Protein AF-A6F4S9-F1 (afdb_monomer_lite)

Organism: NCBI:txid443152

Secondary structure (DSSP, 8-state):
--EEEPPPGGGTT---S-HHHHHHHHHHHHHH-S-EEEEEEEEEEEETTEEEEEEEEEEEEEE--SSS-EEE-TT--SHHHHHHHHHHHHHHHHHHHHH--

Radius of gyration: 15.73 Å; chains: 1; bounding box: 41×29×48 Å

pLDDT: mean 85.49, std 10.73, range [39.03, 95.56]

Foldseek 3Di:
DWDQDADDPVQAPDDQPDPLLNVLQVLLCVLVVWRKGKGKDWDWADDVPDDTDIDIWIWIWTACDDDSRITTDPQQTDPVSSSVVSVVSNVVSVVVVVVVD

Sequence (101 aa):
MVMTTGLSDFEKDLPTGDREVDEVLAEAREVTGKDWQVTVTRNSEARLFRSPKITERWQLYVYVGGFLPWQVLGCASCKRSVFAYLCGVVSGARIKTREAE

Structure (mmCIF, N/CA/C/O backbone):
data_AF-A6F4S9-F1
#
_entry.id   AF-A6F4S9-F1
#
loop_
_atom_site.group_PDB
_atom_site.id
_atom_site.type_symbol
_atom_site.label_atom_id
_atom_site.label_alt_id
_atom_site.label_comp_id
_atom_site.label_asym_id
_atom_site.label_entity_id
_atom_site.label_seq_id
_atom_site.pdbx_PDB_ins_code
_atom_site.Cartn_x
_atom_site.Cartn_y
_atom_site.Cartn_z
_atom_site.occupancy
_atom_site.B_iso_or_equiv
_atom_site.auth_seq_id
_atom_site.auth_comp_id
_atom_site.auth_asym_id
_atom_site.auth_atom_id
_atom_site.pdbx_PDB_model_num
ATOM 1 N N . MET A 1 1 ? -6.136 -16.129 0.982 1.00 39.03 1 MET A N 1
ATOM 2 C CA . MET A 1 1 ? -4.800 -16.465 1.518 1.00 39.03 1 MET A CA 1
ATOM 3 C C . MET A 1 1 ? -4.051 -15.159 1.687 1.00 39.03 1 MET A C 1
ATOM 5 O O . MET A 1 1 ? -3.960 -14.427 0.710 1.00 39.03 1 MET A O 1
ATOM 9 N N . VAL A 1 2 ? -3.621 -14.822 2.903 1.00 50.56 2 VAL A N 1
ATOM 10 C CA . VAL A 1 2 ? -2.868 -13.587 3.139 1.00 50.56 2 VAL A CA 1
ATOM 11 C C . VAL A 1 2 ? -1.383 -13.917 3.104 1.00 50.56 2 VAL A C 1
ATOM 13 O O . VAL A 1 2 ? -0.951 -14.831 3.800 1.00 50.56 2 VAL A O 1
ATOM 16 N N . MET A 1 3 ? -0.625 -13.240 2.243 1.00 53.50 3 MET A N 1
ATOM 17 C CA . MET A 1 3 ? 0.815 -13.459 2.137 1.00 53.50 3 MET A CA 1
ATOM 18 C C . MET A 1 3 ? 1.537 -12.505 3.081 1.00 53.50 3 MET A C 1
ATOM 20 O O . MET A 1 3 ? 1.504 -11.292 2.885 1.00 53.50 3 MET A O 1
ATOM 24 N N . THR A 1 4 ? 2.160 -13.069 4.114 1.00 56.16 4 THR A N 1
ATOM 25 C CA . THR A 1 4 ? 3.102 -12.370 4.990 1.00 56.16 4 THR A CA 1
ATOM 26 C C . THR A 1 4 ? 4.408 -12.189 4.235 1.00 56.16 4 THR A C 1
ATOM 28 O O . THR A 1 4 ? 5.059 -13.162 3.852 1.00 56.16 4 THR A O 1
ATOM 31 N N . THR A 1 5 ? 4.777 -10.946 3.986 1.00 65.69 5 THR A N 1
ATOM 32 C CA . THR A 1 5 ? 6.005 -10.567 3.288 1.00 65.69 5 THR A CA 1
ATOM 33 C C . THR A 1 5 ? 6.848 -9.707 4.216 1.00 65.69 5 THR A C 1
ATOM 35 O O . THR A 1 5 ? 6.309 -8.937 5.007 1.00 65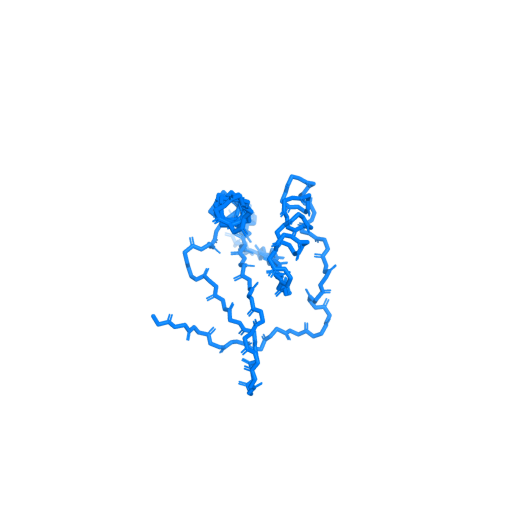.69 5 THR A O 1
ATOM 38 N N . GLY A 1 6 ? 8.172 -9.789 4.113 1.00 66.12 6 GLY A N 1
ATOM 39 C CA . GLY A 1 6 ? 9.021 -8.750 4.690 1.00 66.12 6 GLY A CA 1
ATOM 40 C C . GLY A 1 6 ? 8.844 -7.465 3.885 1.00 66.12 6 GLY A C 1
ATOM 41 O O . GLY A 1 6 ? 9.079 -7.484 2.681 1.00 66.12 6 GLY A O 1
ATOM 42 N N . LEU A 1 7 ? 8.398 -6.389 4.531 1.00 81.00 7 LEU A N 1
ATOM 43 C CA . LEU A 1 7 ? 8.574 -5.030 4.022 1.00 81.00 7 LEU A CA 1
ATOM 44 C C . LEU A 1 7 ? 9.871 -4.499 4.628 1.00 81.00 7 LEU A C 1
ATOM 46 O O . LEU A 1 7 ? 10.055 -4.595 5.846 1.00 81.00 7 LEU A O 1
ATOM 50 N N . SER A 1 8 ? 10.772 -3.991 3.796 1.00 76.56 8 SER A N 1
ATOM 51 C CA . SER A 1 8 ? 12.057 -3.485 4.268 1.00 76.56 8 SER A CA 1
ATOM 52 C C . SER A 1 8 ? 11.867 -2.142 4.968 1.00 76.56 8 SER A C 1
ATOM 54 O O . SER A 1 8 ? 10.998 -1.359 4.592 1.00 76.56 8 SER A O 1
ATOM 56 N N . ASP A 1 9 ? 12.700 -1.828 5.961 1.00 77.38 9 ASP A N 1
ATOM 57 C CA . ASP A 1 9 ? 12.556 -0.576 6.720 1.00 77.38 9 ASP A CA 1
ATOM 58 C C . ASP A 1 9 ? 12.693 0.678 5.851 1.00 77.38 9 ASP A C 1
ATOM 60 O O . ASP A 1 9 ? 12.032 1.675 6.117 1.00 77.38 9 ASP A O 1
ATOM 64 N N . PHE A 1 10 ? 13.489 0.618 4.781 1.00 79.69 10 PHE A N 1
ATOM 65 C CA . PHE A 1 10 ? 13.637 1.729 3.839 1.00 79.69 10 PHE A CA 1
ATOM 66 C C . PHE A 1 10 ? 12.404 1.946 2.949 1.00 79.69 10 PHE A C 1
ATOM 68 O O . PHE A 1 10 ? 12.296 2.999 2.335 1.00 79.69 10 PHE A O 1
ATOM 75 N N . GLU A 1 11 ? 11.505 0.961 2.842 1.00 81.62 11 GLU A N 1
ATOM 76 C CA . GLU A 1 11 ? 10.279 1.038 2.032 1.00 81.62 11 GLU A CA 1
ATOM 77 C C . GLU A 1 11 ? 9.102 1.623 2.821 1.00 81.62 11 GLU A C 1
ATOM 79 O O . GLU A 1 11 ? 8.053 1.915 2.247 1.00 81.62 11 GLU A O 1
ATOM 84 N N . LYS A 1 12 ? 9.260 1.777 4.140 1.00 83.12 12 LYS A N 1
ATOM 85 C CA . LYS A 1 12 ? 8.229 2.312 5.026 1.00 83.12 12 LYS A CA 1
ATOM 86 C C . LYS A 1 12 ? 8.071 3.809 4.819 1.00 83.12 12 LYS A C 1
ATOM 88 O O . LYS A 1 12 ? 9.053 4.540 4.738 1.00 83.12 12 LYS A O 1
ATOM 93 N N . ASP A 1 13 ? 6.816 4.240 4.768 1.00 86.00 13 ASP A N 1
ATOM 94 C CA . ASP A 1 13 ? 6.401 5.642 4.707 1.00 86.00 13 ASP A CA 1
ATOM 95 C C . ASP A 1 13 ? 7.000 6.432 3.540 1.00 86.00 13 ASP A C 1
ATOM 97 O O . ASP A 1 13 ? 6.976 7.664 3.534 1.00 86.00 13 ASP A O 1
ATOM 101 N N . LEU A 1 14 ? 7.499 5.727 2.522 1.00 87.44 14 LEU A N 1
ATOM 102 C CA . LEU A 1 14 ? 7.918 6.363 1.291 1.00 87.44 14 LEU A CA 1
ATOM 103 C C . LEU A 1 14 ? 6.689 6.895 0.547 1.00 87.44 14 LEU A C 1
ATOM 105 O O . LEU A 1 14 ? 5.692 6.179 0.412 1.00 87.44 14 LEU A O 1
ATOM 109 N N . PRO A 1 15 ? 6.765 8.125 0.012 1.00 88.25 15 PRO A N 1
ATOM 110 C CA . PRO A 1 15 ? 5.729 8.626 -0.872 1.00 88.25 15 PRO A CA 1
ATOM 111 C C . PRO A 1 15 ? 5.679 7.766 -2.135 1.00 88.25 15 PRO A C 1
ATOM 113 O O . PRO A 1 15 ? 6.712 7.376 -2.689 1.00 88.25 15 PRO A O 1
ATOM 116 N N . THR A 1 16 ? 4.473 7.507 -2.634 1.00 90.00 16 THR A N 1
ATOM 117 C CA . THR A 1 16 ? 4.282 6.725 -3.864 1.00 90.00 16 THR A CA 1
ATOM 118 C C . THR A 1 16 ? 4.683 7.507 -5.117 1.00 90.00 16 THR A C 1
ATOM 120 O O . THR A 1 16 ? 4.848 6.930 -6.195 1.00 90.00 16 THR A O 1
ATOM 123 N N . GLY A 1 17 ? 4.853 8.827 -4.978 1.00 89.88 17 GLY A N 1
ATOM 124 C CA . GLY A 1 17 ? 5.065 9.755 -6.086 1.00 89.88 17 GLY A CA 1
ATOM 125 C C . GLY A 1 17 ? 3.763 10.138 -6.791 1.00 89.88 17 GLY A C 1
ATOM 126 O O . GLY A 1 17 ? 3.808 10.824 -7.812 1.00 89.88 17 GLY A O 1
ATOM 127 N N . ASP A 1 18 ? 2.619 9.709 -6.254 1.00 92.81 18 ASP A N 1
ATOM 128 C CA . ASP A 1 18 ? 1.292 10.031 -6.750 1.00 92.81 18 ASP A CA 1
ATOM 129 C C . ASP A 1 18 ? 0.462 10.698 -5.656 1.00 92.81 18 ASP A C 1
ATOM 131 O O . ASP A 1 18 ? 0.036 10.060 -4.694 1.00 92.81 18 ASP A O 1
ATOM 135 N N . ARG A 1 19 ? 0.221 12.003 -5.826 1.00 94.12 19 ARG A N 1
ATOM 136 C CA . ARG A 1 19 ? -0.416 12.836 -4.801 1.00 94.12 19 ARG A CA 1
ATOM 137 C C . ARG A 1 19 ? -1.784 12.299 -4.374 1.00 94.12 19 ARG A C 1
ATOM 139 O O . ARG A 1 19 ? -2.084 12.299 -3.189 1.00 94.12 19 ARG A O 1
ATOM 146 N N . GLU A 1 20 ? -2.596 11.830 -5.320 1.00 93.44 20 GLU A N 1
ATOM 147 C CA . GLU A 1 20 ? -3.942 11.327 -5.019 1.00 93.44 20 GLU A CA 1
ATOM 148 C C . GLU A 1 20 ? -3.888 10.056 -4.164 1.00 93.44 20 GLU A C 1
ATOM 150 O O . GLU A 1 20 ? -4.686 9.889 -3.244 1.00 93.44 20 GLU A O 1
ATOM 155 N N . VAL A 1 21 ? -2.945 9.152 -4.444 1.00 93.81 21 VAL A N 1
ATOM 156 C CA . VAL A 1 21 ? -2.774 7.936 -3.639 1.00 93.81 21 VAL A CA 1
ATOM 157 C C . VAL A 1 21 ? -2.212 8.270 -2.262 1.00 93.81 21 VAL A C 1
ATOM 159 O O . VAL A 1 21 ? -2.692 7.713 -1.277 1.00 93.81 21 VAL A O 1
ATOM 162 N N . ASP A 1 22 ? -1.242 9.180 -2.182 1.00 94.88 22 ASP A N 1
ATOM 163 C CA . ASP A 1 22 ? -0.623 9.585 -0.917 1.00 94.88 22 ASP A CA 1
ATOM 164 C C . ASP A 1 22 ? -1.639 10.273 0.020 1.00 94.88 22 ASP A C 1
ATOM 166 O O . ASP A 1 22 ? -1.674 9.975 1.215 1.00 94.88 22 ASP A O 1
ATOM 170 N N . GLU A 1 23 ? -2.522 11.124 -0.519 1.00 95.50 23 GLU A N 1
ATOM 171 C CA . GLU A 1 23 ? -3.608 11.776 0.232 1.00 95.50 23 GLU A CA 1
ATOM 172 C C . GLU A 1 23 ? -4.586 10.750 0.827 1.00 95.50 23 GLU A C 1
ATOM 174 O O . GLU A 1 23 ? -4.845 10.756 2.033 1.00 95.50 23 GLU A O 1
ATOM 179 N N . VAL A 1 24 ? -5.092 9.819 0.010 1.00 95.56 24 VAL A N 1
ATOM 180 C CA . VAL A 1 24 ? -6.049 8.804 0.484 1.00 95.56 24 VAL A CA 1
ATOM 181 C C . VAL A 1 24 ? -5.370 7.786 1.410 1.00 95.56 24 VAL A C 1
ATOM 183 O O . VAL A 1 24 ? -6.003 7.259 2.324 1.00 95.56 24 VAL A O 1
ATOM 186 N N . LEU A 1 25 ? -4.078 7.505 1.222 1.00 95.06 25 LEU A N 1
ATOM 187 C CA . LEU A 1 25 ? -3.311 6.650 2.127 1.00 95.06 25 LEU A CA 1
ATOM 188 C C . LEU A 1 25 ? -3.187 7.277 3.521 1.00 95.06 25 LEU A C 1
ATOM 190 O O . LEU A 1 25 ? -3.381 6.578 4.518 1.00 95.06 25 LEU A O 1
ATOM 194 N N . ALA A 1 26 ? -2.891 8.577 3.595 1.00 94.62 26 ALA A N 1
ATOM 195 C CA . ALA A 1 26 ? -2.841 9.308 4.857 1.00 94.62 26 ALA A CA 1
ATOM 196 C C . ALA A 1 26 ? -4.205 9.289 5.564 1.00 94.62 26 ALA A C 1
ATOM 198 O O . ALA A 1 26 ? -4.286 8.935 6.741 1.00 94.62 26 ALA A O 1
ATOM 199 N N . GLU A 1 27 ? -5.282 9.554 4.822 1.00 94.69 27 GLU A N 1
ATOM 200 C CA . GLU A 1 27 ? -6.649 9.481 5.339 1.00 94.69 27 GLU A CA 1
ATOM 201 C C . GLU A 1 27 ? -6.995 8.068 5.839 1.00 94.69 27 GLU A C 1
ATOM 203 O O . GLU A 1 27 ? -7.555 7.905 6.921 1.00 94.69 27 GLU A O 1
ATOM 208 N N . ALA A 1 28 ? -6.618 7.020 5.097 1.00 94.12 28 ALA A N 1
ATOM 209 C CA . ALA A 1 28 ? -6.851 5.634 5.494 1.00 94.12 28 ALA A CA 1
ATOM 210 C C . ALA A 1 28 ? -6.148 5.281 6.814 1.00 94.12 28 ALA A C 1
ATOM 212 O O . ALA A 1 28 ? -6.735 4.586 7.650 1.00 94.12 28 ALA A O 1
ATOM 213 N N . ARG A 1 29 ? -4.915 5.759 7.023 1.00 94.62 29 ARG A N 1
ATOM 214 C CA . ARG A 1 29 ? -4.173 5.587 8.285 1.00 94.62 29 ARG A CA 1
ATOM 215 C C . ARG A 1 29 ? -4.896 6.262 9.443 1.00 94.62 29 ARG A C 1
ATOM 217 O O . ARG A 1 29 ? -5.100 5.626 10.473 1.00 94.62 29 ARG A O 1
ATOM 224 N N . GLU A 1 30 ? -5.343 7.497 9.241 1.00 94.06 30 GLU A N 1
ATOM 225 C CA . GLU A 1 30 ? -6.065 8.272 10.250 1.00 94.06 30 GLU A CA 1
ATOM 226 C C . GLU A 1 30 ? -7.374 7.587 10.666 1.00 94.06 30 GLU A C 1
ATOM 228 O O . GLU A 1 30 ? -7.574 7.291 11.842 1.00 94.06 30 GLU A O 1
ATOM 233 N N . VAL A 1 31 ? -8.247 7.260 9.708 1.00 93.62 31 VAL A N 1
ATOM 234 C CA . VAL A 1 31 ? -9.596 6.757 10.027 1.00 93.62 31 VAL A CA 1
ATOM 235 C C . VAL A 1 31 ? -9.614 5.314 10.525 1.00 93.62 31 VAL A C 1
ATOM 237 O O . VAL A 1 31 ? -10.559 4.907 11.197 1.00 93.62 31 VAL A O 1
ATOM 240 N N . THR A 1 32 ? -8.608 4.508 10.179 1.00 90.81 32 THR A N 1
ATOM 241 C CA . THR A 1 32 ? -8.550 3.103 10.618 1.00 90.81 32 THR A CA 1
ATOM 242 C C . THR A 1 32 ? -7.614 2.858 11.793 1.00 90.81 32 THR A C 1
ATOM 244 O O . THR A 1 32 ? -7.690 1.780 12.385 1.00 90.81 32 THR A O 1
ATOM 247 N N . GLY A 1 33 ? -6.714 3.797 12.101 1.00 90.62 33 GLY A N 1
ATOM 248 C CA . GLY A 1 33 ? -5.648 3.614 13.088 1.00 90.62 33 GLY A CA 1
ATOM 249 C C . GLY A 1 33 ? -4.657 2.500 12.730 1.00 90.62 33 GLY A C 1
ATOM 250 O O . GLY A 1 33 ? -3.979 1.978 13.612 1.00 90.62 33 GLY A O 1
ATOM 251 N N . LYS A 1 34 ? -4.608 2.074 11.460 1.00 89.44 34 LYS A N 1
ATOM 252 C CA . LYS A 1 34 ? -3.707 1.018 10.984 1.00 89.44 34 LYS A CA 1
ATOM 253 C C . LYS A 1 34 ? -2.571 1.600 10.162 1.00 89.44 34 LYS A C 1
ATOM 255 O O . LYS A 1 34 ? -2.784 2.492 9.341 1.00 89.44 34 LYS A O 1
ATOM 260 N N . ASP A 1 35 ? -1.401 0.985 10.289 1.00 90.56 35 ASP A N 1
ATOM 261 C CA . ASP A 1 35 ? -0.268 1.268 9.417 1.00 90.56 35 ASP A CA 1
ATOM 262 C C . ASP A 1 35 ? -0.476 0.627 8.043 1.00 90.56 35 ASP A C 1
ATOM 264 O O . ASP A 1 35 ? -0.161 -0.543 7.803 1.00 90.56 35 ASP A O 1
ATOM 268 N N . TRP A 1 36 ? -1.040 1.414 7.133 1.00 92.88 36 TRP A N 1
ATOM 269 C CA . TRP A 1 36 ? -1.116 1.106 5.710 1.00 92.88 36 TRP A CA 1
ATOM 270 C C . TRP A 1 36 ? 0.155 1.571 5.009 1.00 92.88 36 TRP A C 1
ATOM 272 O O . TRP A 1 36 ? 0.588 2.701 5.217 1.00 92.88 36 TRP A O 1
ATOM 282 N N . GLN A 1 37 ? 0.737 0.744 4.147 1.00 93.62 37 GLN A N 1
ATOM 283 C CA . GLN A 1 37 ? 1.936 1.090 3.375 1.00 93.62 37 GLN A CA 1
ATOM 284 C C . GLN A 1 37 ? 1.701 0.790 1.897 1.00 93.62 37 GLN A C 1
ATOM 286 O O . GLN A 1 37 ? 1.046 -0.196 1.568 1.00 93.62 37 GLN A O 1
ATOM 291 N N . VAL A 1 38 ? 2.233 1.615 0.998 1.00 93.50 38 VAL A N 1
ATOM 292 C CA . VAL A 1 38 ? 2.169 1.368 -0.448 1.00 93.50 38 VAL A CA 1
ATOM 293 C C . VAL A 1 38 ? 3.581 1.380 -1.000 1.00 93.50 38 VAL A C 1
ATOM 295 O O . VAL A 1 38 ? 4.313 2.338 -0.787 1.00 93.50 38 VAL A O 1
ATOM 298 N N . THR A 1 39 ? 3.955 0.336 -1.737 1.00 92.06 39 THR A N 1
ATOM 299 C CA . THR A 1 39 ? 5.222 0.317 -2.472 1.00 92.06 39 THR A CA 1
ATOM 300 C C . THR A 1 39 ? 4.978 0.392 -3.970 1.00 92.06 39 THR A C 1
ATOM 302 O O . THR A 1 39 ? 4.015 -0.175 -4.505 1.00 92.06 39 THR A O 1
ATOM 305 N N . VAL A 1 40 ? 5.873 1.109 -4.651 1.00 91.38 40 VAL A N 1
ATOM 306 C CA . VAL A 1 40 ? 5.885 1.245 -6.106 1.00 91.38 40 VAL A CA 1
ATOM 307 C C . VAL A 1 40 ? 7.247 0.799 -6.619 1.00 91.38 40 VAL A C 1
ATOM 309 O O . VAL A 1 40 ? 8.246 1.499 -6.473 1.00 91.38 40 VAL A O 1
ATOM 312 N N . THR A 1 41 ? 7.302 -0.377 -7.237 1.00 88.62 41 THR A N 1
ATOM 313 C CA . THR A 1 41 ? 8.528 -0.887 -7.857 1.00 88.62 41 THR A CA 1
ATOM 314 C C . THR A 1 41 ? 8.504 -0.585 -9.349 1.00 88.62 41 THR A C 1
ATOM 316 O O . THR A 1 41 ? 7.612 -1.041 -10.069 1.00 88.62 41 THR A O 1
ATOM 319 N N . ARG A 1 42 ? 9.497 0.164 -9.833 1.00 87.38 42 ARG A N 1
ATOM 320 C CA . ARG A 1 42 ? 9.689 0.442 -11.261 1.00 87.38 42 ARG A CA 1
ATOM 321 C C . ARG A 1 42 ? 10.798 -0.443 -11.808 1.00 87.38 42 ARG A C 1
ATOM 323 O O . ARG A 1 42 ? 11.962 -0.244 -11.482 1.00 87.38 42 ARG A O 1
ATOM 330 N N . ASN A 1 43 ? 10.436 -1.382 -12.673 1.00 85.69 43 ASN A N 1
ATOM 331 C CA . ASN A 1 43 ? 11.396 -2.226 -13.374 1.00 85.69 43 ASN A CA 1
ATOM 332 C C . ASN A 1 43 ? 11.510 -1.765 -14.825 1.00 85.69 43 ASN A C 1
ATOM 334 O O . ASN A 1 43 ? 10.498 -1.630 -15.517 1.00 85.69 43 ASN A O 1
ATOM 338 N N . SER A 1 44 ? 12.735 -1.533 -15.290 1.00 84.31 44 SER A N 1
ATOM 339 C CA . SER A 1 44 ? 13.030 -1.331 -16.705 1.00 84.31 44 SER A CA 1
ATOM 340 C C . SER A 1 44 ? 13.591 -2.626 -17.288 1.00 84.31 44 SER A C 1
ATOM 342 O O . SER A 1 44 ? 14.680 -3.080 -16.948 1.00 84.31 44 SER A O 1
ATOM 344 N N . GLU A 1 45 ? 12.835 -3.249 -18.186 1.00 82.94 45 GLU A N 1
ATOM 345 C CA . GLU A 1 45 ? 13.341 -4.369 -18.970 1.00 82.94 45 GLU A CA 1
ATOM 346 C C . GLU A 1 45 ? 14.080 -3.815 -20.187 1.00 82.94 45 GLU A C 1
ATOM 348 O O . GLU A 1 45 ? 13.461 -3.332 -21.146 1.00 82.94 45 GLU A O 1
ATOM 353 N N . ALA A 1 46 ? 15.411 -3.891 -20.156 1.00 79.00 46 ALA A N 1
ATOM 354 C CA . ALA A 1 46 ? 16.230 -3.647 -21.334 1.00 79.00 46 ALA A CA 1
ATOM 355 C C . ALA A 1 46 ? 15.952 -4.742 -22.373 1.00 79.00 46 ALA A C 1
ATOM 357 O O . ALA A 1 46 ? 16.036 -5.935 -22.081 1.00 79.00 46 ALA A O 1
ATOM 358 N N . ARG A 1 47 ? 15.599 -4.343 -23.597 1.00 78.50 47 ARG A N 1
ATOM 359 C CA . ARG A 1 47 ? 15.317 -5.268 -24.699 1.00 78.50 47 ARG A CA 1
ATOM 360 C C . ARG A 1 47 ? 16.276 -4.990 -25.845 1.00 78.50 47 ARG A C 1
ATOM 362 O O . ARG A 1 47 ? 16.402 -3.853 -26.287 1.00 78.50 47 ARG A O 1
ATOM 369 N N . LEU A 1 48 ? 16.936 -6.033 -26.345 1.00 74.38 48 LEU A N 1
ATOM 370 C CA . LEU A 1 48 ? 17.768 -5.926 -27.543 1.00 74.38 48 LEU A CA 1
ATOM 371 C C . LEU A 1 48 ? 16.887 -5.514 -28.734 1.00 74.38 48 LEU A C 1
ATOM 373 O O . LEU A 1 48 ? 15.846 -6.124 -28.981 1.00 74.38 48 LEU A O 1
ATOM 377 N N . PHE A 1 49 ? 17.301 -4.463 -29.447 1.00 75.19 49 PHE A N 1
ATOM 378 C CA . PHE A 1 49 ? 16.623 -3.906 -30.628 1.00 75.19 49 PHE A CA 1
ATOM 379 C C . PHE A 1 49 ? 15.204 -3.348 -30.399 1.00 75.19 49 PHE A C 1
ATOM 381 O O . PHE A 1 49 ? 14.451 -3.175 -31.358 1.00 75.19 49 PHE A O 1
ATOM 388 N N . ARG A 1 50 ? 14.808 -3.054 -29.152 1.00 78.12 50 ARG A N 1
ATOM 389 C CA . ARG A 1 50 ? 13.522 -2.406 -28.837 1.00 78.12 50 ARG A CA 1
ATOM 390 C C . ARG A 1 50 ? 13.691 -1.357 -27.748 1.00 78.12 50 ARG A C 1
ATOM 392 O O . ARG A 1 50 ? 14.596 -1.451 -26.925 1.00 78.12 50 ARG A O 1
ATOM 399 N N . SER A 1 51 ? 12.780 -0.388 -27.713 1.00 80.00 51 SER A N 1
ATOM 400 C CA . SER A 1 51 ? 12.712 0.561 -26.605 1.00 80.00 51 SER A CA 1
ATOM 401 C C . SER A 1 51 ? 12.515 -0.189 -25.279 1.00 80.00 51 SER A C 1
ATOM 403 O O . SER A 1 51 ? 11.730 -1.147 -25.236 1.00 80.00 51 SER A O 1
ATOM 405 N N . PRO A 1 52 ? 13.222 0.215 -24.208 1.00 81.44 52 PRO A N 1
ATOM 406 C CA . PRO A 1 52 ? 13.084 -0.409 -22.902 1.00 81.44 52 PRO A CA 1
ATOM 407 C C . PRO A 1 52 ? 11.635 -0.313 -22.431 1.00 81.44 52 PRO A C 1
ATOM 409 O O . PRO A 1 52 ? 10.990 0.732 -22.545 1.00 81.44 52 PRO A O 1
ATOM 412 N N . LYS A 1 53 ? 11.113 -1.427 -21.917 1.00 83.50 53 LYS A N 1
ATOM 413 C CA . LYS A 1 53 ? 9.760 -1.469 -21.367 1.00 83.50 53 LYS A CA 1
ATOM 414 C C . LYS A 1 53 ? 9.84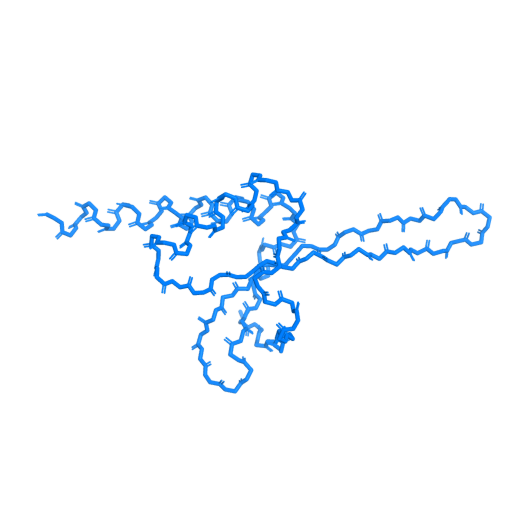7 -1.136 -19.885 1.00 83.50 53 LYS A C 1
ATOM 416 O O . LYS A 1 53 ? 10.481 -1.868 -19.132 1.00 83.50 53 LYS A O 1
ATOM 421 N N . ILE A 1 54 ? 9.204 -0.048 -19.478 1.00 85.62 54 ILE A N 1
ATOM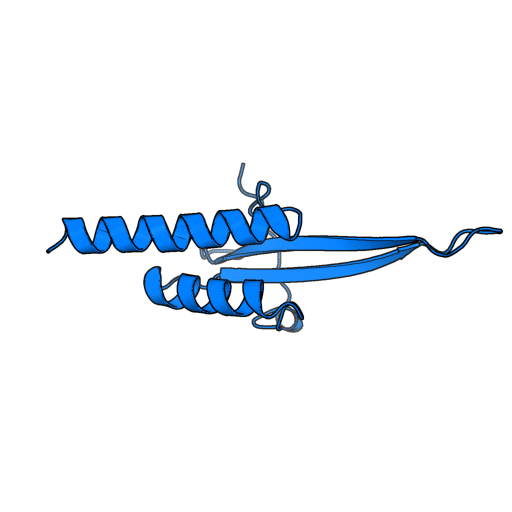 422 C CA . ILE A 1 54 ? 9.050 0.298 -18.065 1.00 85.62 54 ILE A CA 1
ATOM 423 C C . ILE A 1 54 ? 7.762 -0.355 -17.570 1.00 85.62 54 ILE A C 1
ATOM 425 O O . ILE A 1 54 ? 6.693 -0.162 -18.150 1.00 85.62 54 ILE A O 1
ATOM 429 N N . THR A 1 55 ? 7.870 -1.156 -16.518 1.00 85.94 55 THR A N 1
ATOM 430 C CA . THR A 1 55 ? 6.733 -1.749 -15.814 1.00 85.94 55 THR A CA 1
ATOM 431 C C . THR A 1 55 ? 6.724 -1.261 -14.380 1.00 85.94 55 THR A C 1
ATOM 433 O O . THR A 1 55 ? 7.722 -1.396 -13.673 1.00 85.94 55 THR A O 1
ATOM 436 N N . GLU A 1 56 ? 5.589 -0.718 -13.954 1.00 89.94 56 GLU A N 1
ATOM 437 C CA . GLU A 1 56 ? 5.358 -0.335 -12.568 1.00 89.94 56 GLU A CA 1
ATOM 438 C C . GLU A 1 56 ? 4.523 -1.403 -11.871 1.00 89.94 56 GLU A C 1
ATOM 440 O O . GLU A 1 56 ? 3.495 -1.845 -12.391 1.00 89.94 56 GLU A O 1
ATOM 445 N N . ARG A 1 57 ? 4.950 -1.795 -10.676 1.00 88.94 57 ARG A N 1
ATOM 446 C CA . ARG A 1 57 ? 4.204 -2.681 -9.793 1.00 88.94 57 ARG A CA 1
ATOM 447 C C . ARG A 1 57 ? 3.811 -1.905 -8.549 1.00 88.94 57 ARG A C 1
ATOM 449 O O . ARG A 1 57 ? 4.674 -1.352 -7.880 1.00 88.94 57 ARG A O 1
ATOM 456 N N . TRP A 1 58 ? 2.519 -1.902 -8.254 1.00 92.19 58 TRP A N 1
ATOM 457 C CA . TRP A 1 58 ? 1.953 -1.257 -7.076 1.00 92.19 58 TRP A CA 1
ATOM 458 C C . TRP A 1 58 ? 1.507 -2.334 -6.096 1.00 92.19 58 TRP A C 1
ATOM 460 O O . TRP A 1 58 ? 0.865 -3.302 -6.508 1.00 92.19 58 TRP A O 1
ATOM 470 N N . GLN A 1 59 ? 1.846 -2.187 -4.821 1.00 91.69 59 GLN A N 1
ATOM 471 C CA . GLN A 1 59 ? 1.459 -3.142 -3.787 1.00 91.69 59 GLN A CA 1
ATOM 472 C C . GLN A 1 59 ? 1.007 -2.400 -2.534 1.00 91.69 59 GLN A C 1
ATOM 474 O O . GLN A 1 59 ? 1.718 -1.537 -2.029 1.00 91.69 59 GLN A O 1
ATOM 479 N N . LEU A 1 60 ? -0.177 -2.754 -2.037 1.00 92.56 60 LEU A N 1
ATOM 480 C CA . LEU A 1 60 ? -0.705 -2.258 -0.770 1.00 92.56 60 LEU A CA 1
ATOM 481 C C . LEU A 1 60 ? -0.421 -3.271 0.341 1.00 92.56 60 LEU A C 1
ATOM 483 O O . LEU A 1 60 ? -0.714 -4.461 0.194 1.00 92.56 60 LEU A O 1
ATOM 487 N N . TYR A 1 61 ? 0.103 -2.778 1.454 1.00 92.38 61 TYR A N 1
ATOM 488 C CA . TYR A 1 61 ? 0.440 -3.545 2.640 1.00 92.38 61 TYR A CA 1
ATOM 489 C C . TYR A 1 61 ? -0.334 -3.033 3.847 1.00 92.38 61 TYR A C 1
ATOM 491 O O . TYR A 1 61 ? -0.651 -1.847 3.954 1.00 92.38 61 TYR A O 1
ATOM 499 N N . VAL A 1 62 ? -0.582 -3.939 4.786 1.00 91.38 62 VAL A N 1
ATOM 500 C CA . VAL A 1 62 ? -1.130 -3.622 6.104 1.00 91.38 62 VAL A CA 1
ATOM 501 C C . VAL A 1 62 ? -0.326 -4.335 7.182 1.00 91.38 62 VAL A C 1
ATOM 503 O O . VAL A 1 62 ? 0.084 -5.486 7.000 1.00 91.38 62 VAL A O 1
ATOM 506 N N . TYR A 1 63 ? -0.093 -3.650 8.298 1.00 90.50 63 TYR A N 1
ATOM 507 C CA . TYR A 1 63 ? 0.507 -4.258 9.478 1.00 90.50 63 TYR A CA 1
ATOM 508 C C . TYR A 1 63 ? -0.505 -5.147 10.214 1.00 90.50 63 TYR A C 1
ATOM 510 O O . TYR A 1 63 ? -1.612 -4.708 10.536 1.00 90.50 63 TYR A O 1
ATOM 518 N N . VAL A 1 64 ? -0.121 -6.391 10.511 1.00 87.31 64 VAL A N 1
ATOM 519 C CA . VAL A 1 64 ? -0.955 -7.353 11.262 1.00 87.31 64 VAL A CA 1
ATOM 520 C C . VAL A 1 64 ? -0.281 -7.952 12.499 1.00 87.31 64 VAL A C 1
ATOM 522 O O . VAL A 1 64 ? -0.924 -8.697 13.236 1.00 87.31 64 VAL A O 1
ATOM 525 N N . GLY A 1 65 ? 0.988 -7.622 12.751 1.00 82.94 65 GLY A N 1
ATOM 526 C CA . GLY A 1 65 ? 1.774 -8.171 13.862 1.00 82.94 65 GLY A CA 1
ATOM 527 C C . GLY A 1 65 ? 2.342 -9.577 13.607 1.00 82.94 65 GLY A C 1
ATOM 528 O O . GLY A 1 65 ? 2.045 -10.221 12.603 1.00 82.94 65 GLY A O 1
ATOM 529 N N . GLY A 1 66 ? 3.201 -10.051 14.517 1.00 80.94 66 GLY A N 1
ATOM 530 C CA . GLY A 1 66 ? 3.874 -11.355 14.418 1.00 80.94 66 GLY A CA 1
ATOM 53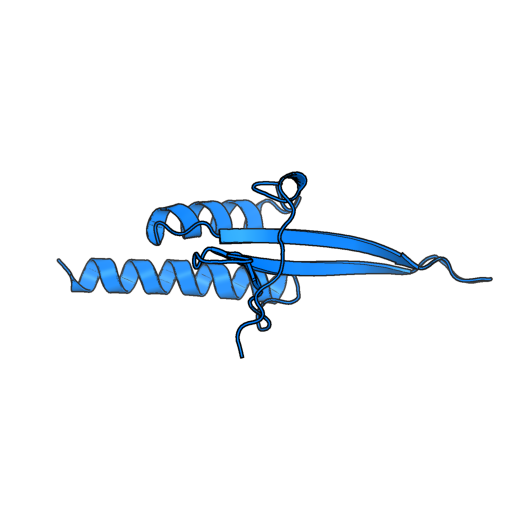1 C C . GLY A 1 66 ? 5.203 -11.338 13.645 1.00 80.94 66 GLY A C 1
ATOM 532 O O . GLY A 1 66 ? 5.782 -10.284 13.384 1.00 80.94 66 GLY A O 1
ATOM 533 N N . PHE A 1 67 ? 5.721 -12.524 13.308 1.00 75.38 67 PHE A N 1
ATOM 534 C CA . PHE A 1 67 ? 6.931 -12.678 12.491 1.00 75.38 67 PHE A CA 1
ATOM 535 C C . PHE A 1 67 ? 6.595 -12.431 11.011 1.00 75.38 67 PHE A C 1
ATOM 537 O O . PHE A 1 67 ? 5.696 -13.079 10.482 1.00 75.38 67 PHE A O 1
ATOM 544 N N . LEU A 1 68 ? 7.310 -11.502 10.358 1.00 79.25 68 LEU A N 1
ATOM 545 C CA . LEU A 1 68 ? 6.958 -10.921 9.046 1.00 79.25 68 LEU A CA 1
ATOM 546 C C . LEU A 1 68 ? 5.578 -10.229 9.067 1.00 79.25 68 LEU A C 1
ATOM 548 O O . LEU A 1 68 ? 4.634 -10.682 8.418 1.00 79.25 68 LEU A O 1
ATOM 552 N N . PRO A 1 69 ? 5.453 -9.114 9.812 1.00 84.81 69 PRO A N 1
ATOM 553 C CA . PRO A 1 69 ? 4.160 -8.552 10.203 1.00 84.81 69 PRO A CA 1
ATOM 554 C C . PRO A 1 69 ? 3.432 -7.791 9.088 1.00 84.81 69 PRO A C 1
ATOM 556 O O . PRO A 1 69 ? 2.325 -7.302 9.308 1.00 84.81 69 PRO A O 1
ATOM 559 N N . TRP A 1 70 ? 4.042 -7.652 7.911 1.00 88.56 70 TRP A N 1
ATOM 560 C CA . TRP A 1 70 ? 3.482 -6.911 6.787 1.00 88.56 70 TRP A CA 1
ATOM 561 C C . TRP A 1 70 ? 2.805 -7.858 5.807 1.00 88.56 70 TRP A C 1
ATOM 563 O O . TRP A 1 70 ? 3.403 -8.819 5.323 1.00 88.56 70 TRP A O 1
ATOM 573 N N . GLN A 1 71 ? 1.546 -7.577 5.490 1.00 87.75 71 GLN A N 1
ATOM 574 C CA . GLN A 1 71 ? 0.750 -8.411 4.601 1.00 87.75 71 GLN A CA 1
ATOM 575 C C . GLN A 1 71 ? 0.379 -7.675 3.326 1.00 87.75 71 GLN A C 1
ATOM 577 O O . GLN A 1 71 ? -0.205 -6.597 3.389 1.00 87.75 71 GLN A O 1
ATOM 582 N N . VAL A 1 72 ? 0.664 -8.293 2.177 1.00 89.00 72 VAL A N 1
ATOM 583 C CA . VAL A 1 72 ? 0.261 -7.765 0.868 1.00 89.00 72 VAL A CA 1
ATOM 584 C C . VAL A 1 72 ? -1.211 -8.059 0.616 1.00 89.00 72 VAL A C 1
ATOM 586 O O . VAL A 1 72 ? -1.663 -9.206 0.701 1.00 89.00 72 VAL A O 1
ATOM 589 N N . LEU A 1 73 ? -1.942 -7.038 0.186 1.00 88.44 73 LEU A N 1
ATOM 590 C CA . LEU A 1 73 ? -3.289 -7.178 -0.341 1.00 88.44 73 LEU A CA 1
ATOM 591 C C . LEU A 1 73 ? -3.251 -7.465 -1.840 1.00 88.44 73 LEU A C 1
ATOM 593 O O . LEU A 1 73 ? -3.148 -6.567 -2.670 1.00 88.44 73 LEU A O 1
ATOM 597 N N . GLY A 1 74 ? -3.373 -8.745 -2.197 1.00 83.12 74 GLY A N 1
ATOM 598 C CA . GLY A 1 74 ? -3.279 -9.200 -3.590 1.00 83.12 74 GLY A CA 1
ATOM 599 C C . GLY A 1 74 ? -4.330 -8.611 -4.544 1.00 83.12 74 GLY A C 1
ATOM 600 O O . GLY A 1 74 ? -4.097 -8.568 -5.749 1.00 83.12 74 GLY A O 1
ATOM 601 N N . CYS A 1 75 ? -5.464 -8.123 -4.031 1.00 81.94 75 CYS A N 1
ATOM 602 C CA . CYS A 1 75 ? -6.478 -7.433 -4.834 1.00 81.94 75 CYS A CA 1
ATOM 603 C C . CYS A 1 75 ? -6.064 -6.011 -5.260 1.00 81.94 75 CYS A C 1
ATOM 605 O O . CYS A 1 75 ? -6.648 -5.468 -6.195 1.00 81.94 75 CYS A O 1
ATOM 607 N N . ALA A 1 76 ? -5.049 -5.433 -4.616 1.00 86.12 76 ALA A N 1
ATOM 608 C CA . ALA A 1 76 ? -4.521 -4.101 -4.873 1.00 86.12 76 ALA A CA 1
ATOM 609 C C . ALA A 1 76 ? -3.122 -4.209 -5.513 1.00 86.12 76 ALA A C 1
ATOM 611 O O . ALA A 1 76 ? -2.098 -4.058 -4.848 1.00 86.12 76 ALA A O 1
ATOM 612 N N . SER A 1 77 ? -3.089 -4.534 -6.811 1.00 84.69 77 SER A N 1
ATOM 613 C CA . SER A 1 77 ? -1.870 -4.874 -7.576 1.00 84.69 77 SER A CA 1
ATOM 614 C C . SER A 1 77 ? -1.471 -3.854 -8.657 1.00 84.69 77 SER A C 1
ATOM 616 O O . SER A 1 77 ? -0.434 -3.984 -9.309 1.00 84.69 77 SER A O 1
ATOM 618 N N . CYS A 1 78 ? -2.289 -2.825 -8.862 1.00 90.81 78 CYS A N 1
ATOM 619 C CA . CYS A 1 78 ? -2.032 -1.695 -9.757 1.00 90.81 78 CYS A CA 1
ATOM 620 C C . CYS A 1 78 ? -2.545 -0.392 -9.128 1.00 90.81 78 CYS A C 1
ATOM 622 O O . CYS A 1 78 ? -3.449 -0.446 -8.288 1.00 90.81 78 CYS A O 1
ATOM 624 N N . LYS A 1 79 ? -2.042 0.774 -9.570 1.00 93.25 79 LYS A N 1
ATOM 625 C CA . LYS A 1 79 ? -2.432 2.099 -9.042 1.00 93.25 79 LYS A CA 1
ATOM 626 C C . LYS A 1 79 ? -3.943 2.229 -8.824 1.00 93.25 79 LYS A C 1
ATOM 628 O O . LYS A 1 79 ? -4.395 2.535 -7.727 1.00 93.25 79 LYS A O 1
ATOM 633 N N . ARG A 1 80 ? -4.738 1.926 -9.858 1.00 93.50 80 ARG A N 1
ATOM 634 C CA . ARG A 1 80 ? -6.203 2.058 -9.816 1.00 93.50 80 ARG A CA 1
ATOM 635 C C . ARG A 1 80 ? -6.846 1.172 -8.747 1.00 93.50 80 ARG A C 1
ATOM 637 O O . ARG A 1 80 ? -7.768 1.610 -8.071 1.00 93.50 80 ARG A O 1
ATOM 644 N N . SER A 1 81 ? -6.369 -0.064 -8.603 1.00 94.06 81 SER A N 1
ATOM 645 C CA . SER A 1 81 ? -6.882 -0.997 -7.591 1.00 94.06 81 SER A CA 1
ATOM 646 C C . SER A 1 81 ? -6.461 -0.615 -6.171 1.00 94.06 81 SER A C 1
ATOM 648 O O . SER A 1 81 ? -7.278 -0.725 -5.265 1.00 94.06 81 SER A O 1
ATOM 650 N N . VAL A 1 82 ? -5.235 -0.106 -5.986 1.00 94.56 82 VAL A N 1
ATOM 651 C CA . VAL A 1 82 ? -4.759 0.429 -4.700 1.00 94.56 82 VAL A CA 1
ATOM 652 C C . VAL A 1 82 ? -5.629 1.606 -4.279 1.00 94.56 82 VAL A C 1
ATOM 654 O O . VAL A 1 82 ? -6.196 1.582 -3.192 1.00 94.56 82 VAL A O 1
ATOM 657 N N . PHE A 1 83 ? -5.807 2.580 -5.173 1.00 95.44 83 PHE A N 1
ATOM 658 C CA . PHE A 1 83 ? -6.643 3.749 -4.924 1.00 95.44 83 PHE A CA 1
ATOM 659 C C . PHE A 1 83 ? -8.082 3.356 -4.565 1.00 95.44 83 PHE A C 1
ATOM 661 O O . PHE A 1 83 ? -8.586 3.734 -3.512 1.00 95.44 83 PHE A O 1
ATOM 668 N N . ALA A 1 84 ? -8.726 2.520 -5.389 1.00 95.12 84 ALA A N 1
ATOM 669 C CA . ALA A 1 84 ? -10.096 2.074 -5.139 1.00 95.12 84 ALA A CA 1
ATOM 670 C C . ALA A 1 84 ? -10.240 1.330 -3.801 1.00 95.12 84 ALA A C 1
ATOM 672 O O . ALA A 1 84 ? -11.229 1.521 -3.093 1.00 95.12 84 ALA A O 1
ATOM 673 N N . TYR A 1 85 ? -9.252 0.505 -3.438 1.00 95.00 85 TYR A N 1
ATOM 674 C CA . TYR A 1 85 ? -9.255 -0.203 -2.164 1.00 95.00 85 TYR A CA 1
ATOM 675 C C . TYR A 1 85 ? -9.146 0.769 -0.985 1.00 95.00 85 TYR A C 1
ATOM 677 O O . TYR A 1 85 ? -9.941 0.677 -0.053 1.00 95.00 85 TYR A O 1
ATOM 685 N N . LEU A 1 86 ? -8.213 1.724 -1.042 1.00 94.44 86 LEU A N 1
ATOM 686 C CA . LEU A 1 86 ? -8.038 2.737 0.002 1.00 94.44 86 LEU A CA 1
ATOM 687 C C . LEU A 1 86 ? -9.303 3.591 0.177 1.00 94.44 86 LEU A C 1
ATOM 689 O O . LEU A 1 86 ? -9.776 3.747 1.301 1.00 94.44 86 LEU A O 1
ATOM 693 N N . CYS A 1 87 ? -9.932 4.043 -0.913 1.00 94.88 87 CYS A N 1
ATOM 694 C CA . CYS A 1 87 ? -11.214 4.752 -0.840 1.00 94.88 87 CYS A CA 1
ATOM 695 C C . CYS A 1 87 ? -12.315 3.904 -0.185 1.00 94.88 87 CYS A C 1
ATOM 697 O O . CYS A 1 87 ? -13.115 4.416 0.602 1.00 94.88 87 CYS A O 1
ATOM 699 N N . GLY A 1 88 ? -12.363 2.603 -0.491 1.00 93.69 88 GLY A N 1
ATOM 700 C CA . GLY A 1 88 ? -13.302 1.668 0.128 1.00 93.69 88 GLY A CA 1
ATOM 701 C C . GLY A 1 88 ? -13.055 1.499 1.628 1.00 93.69 88 GLY A C 1
ATOM 702 O O . GLY A 1 88 ? -14.005 1.506 2.410 1.00 93.69 88 GLY A O 1
ATOM 703 N N . VAL A 1 89 ? -11.788 1.416 2.040 1.00 93.12 89 VAL A N 1
ATOM 704 C CA . VAL A 1 89 ? -11.380 1.365 3.452 1.00 93.12 89 VAL A CA 1
ATOM 705 C C . VAL A 1 89 ? -11.823 2.625 4.190 1.00 93.12 89 VAL A C 1
ATOM 707 O O . VAL A 1 89 ? -12.472 2.517 5.230 1.00 93.12 89 VAL A O 1
ATOM 710 N N . VAL A 1 90 ? -11.530 3.804 3.637 1.00 94.81 90 VAL A N 1
ATOM 711 C CA . VAL A 1 90 ? -11.915 5.095 4.224 1.00 94.81 90 VAL A CA 1
ATOM 712 C C . VAL A 1 90 ? -13.431 5.203 4.372 1.00 94.81 90 VAL A C 1
ATOM 714 O O . VAL A 1 90 ? -13.943 5.507 5.451 1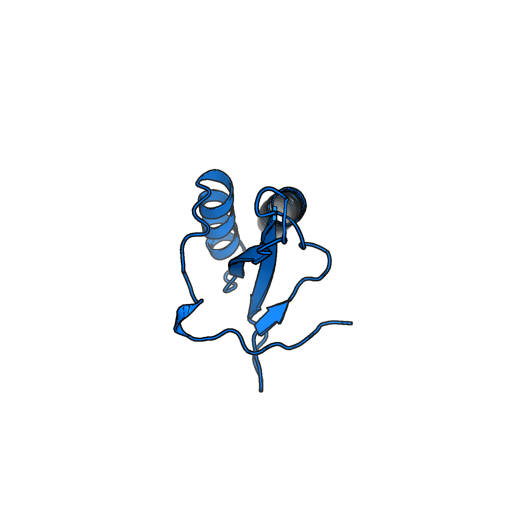.00 94.81 90 VAL A O 1
ATOM 717 N N . SER A 1 91 ? -14.165 4.907 3.300 1.00 93.50 91 SER A N 1
ATOM 718 C CA . SER A 1 91 ? -15.629 4.982 3.295 1.00 93.50 91 SER A CA 1
ATOM 719 C C . SER A 1 91 ? -16.240 4.011 4.306 1.00 93.50 91 SER A C 1
ATOM 721 O O . SER A 1 91 ? -17.123 4.385 5.076 1.00 93.50 91 SER A O 1
ATOM 723 N N . GLY A 1 92 ? -15.734 2.775 4.350 1.00 91.81 92 GLY A N 1
ATOM 724 C CA . GLY A 1 92 ? -16.195 1.753 5.285 1.00 91.81 92 GLY A CA 1
ATOM 725 C C . GLY A 1 92 ? -15.899 2.092 6.748 1.00 91.81 92 GLY A C 1
ATOM 726 O O . GLY A 1 92 ? -16.726 1.809 7.612 1.00 91.81 92 GLY A O 1
ATOM 727 N N . ALA A 1 93 ? -14.757 2.722 7.036 1.00 89.88 93 ALA A N 1
ATOM 728 C CA . ALA A 1 93 ? -14.420 3.175 8.384 1.00 89.88 93 ALA A CA 1
ATOM 729 C C . ALA A 1 93 ? -15.387 4.266 8.866 1.00 89.88 93 ALA A C 1
ATOM 731 O O . ALA A 1 93 ? -15.949 4.150 9.951 1.00 89.88 93 ALA A O 1
ATOM 732 N N . ARG A 1 94 ? -15.666 5.265 8.020 1.00 88.50 94 ARG A N 1
ATOM 733 C CA . ARG A 1 94 ? -16.591 6.365 8.340 1.00 88.50 94 ARG A CA 1
ATOM 734 C C . ARG A 1 94 ? -18.020 5.906 8.614 1.00 88.50 94 ARG A C 1
ATOM 736 O O . ARG A 1 94 ? -18.678 6.467 9.484 1.00 88.50 94 ARG A O 1
ATOM 743 N N . ILE A 1 95 ? -18.507 4.908 7.875 1.00 87.75 95 ILE A N 1
ATOM 744 C CA . ILE A 1 95 ? -19.843 4.339 8.106 1.00 87.75 95 ILE A CA 1
ATOM 745 C C . ILE A 1 95 ? -19.911 3.708 9.500 1.00 87.75 95 ILE A C 1
ATOM 747 O O . ILE A 1 95 ? -20.825 4.015 10.255 1.00 87.75 95 ILE A O 1
ATOM 751 N N . LYS A 1 96 ? -18.903 2.912 9.877 1.00 78.88 96 LYS A N 1
ATOM 752 C CA . LYS A 1 96 ? -18.846 2.285 11.206 1.00 78.88 96 LYS A CA 1
ATOM 753 C C . LYS A 1 96 ? -18.796 3.301 12.342 1.00 78.88 96 LYS A C 1
ATOM 755 O O . LYS A 1 96 ? -19.407 3.065 13.374 1.00 78.88 96 LYS A O 1
ATOM 760 N N . THR A 1 97 ? -18.081 4.412 12.164 1.00 77.88 97 THR A N 1
ATOM 761 C CA . THR A 1 97 ? -18.037 5.480 13.173 1.00 77.88 97 THR A CA 1
ATOM 762 C C . THR A 1 97 ? -19.418 6.095 13.394 1.00 77.88 97 THR A C 1
ATOM 764 O O . THR A 1 97 ? -19.807 6.278 14.537 1.00 77.88 97 THR A O 1
ATOM 767 N N . ARG A 1 98 ? -20.189 6.339 12.325 1.00 74.94 98 ARG A N 1
ATOM 768 C CA . ARG A 1 98 ? -21.555 6.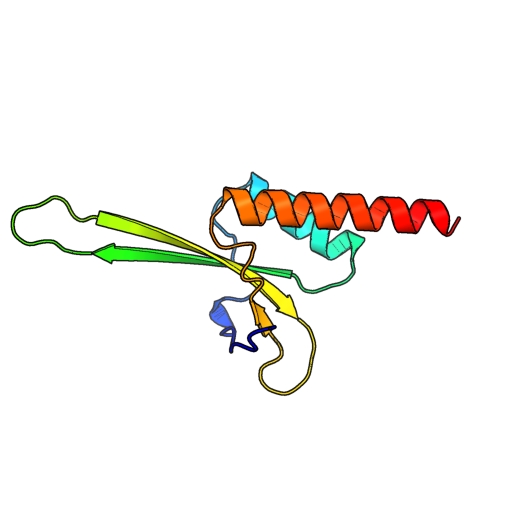890 12.421 1.00 74.94 98 ARG A CA 1
ATOM 769 C C . ARG A 1 98 ? -22.570 5.939 13.053 1.00 74.94 98 ARG A C 1
ATOM 771 O O . ARG A 1 98 ? -23.557 6.402 13.598 1.00 74.94 98 ARG A O 1
ATOM 778 N N . GLU A 1 99 ? -22.373 4.629 12.930 1.00 71.44 99 GLU A N 1
ATOM 779 C CA . GLU A 1 99 ? -23.244 3.620 13.558 1.00 71.44 99 GLU A CA 1
ATOM 780 C C . GLU A 1 99 ? -22.940 3.411 15.052 1.00 71.44 99 GLU A C 1
ATOM 782 O O . GLU A 1 99 ? -23.723 2.769 15.748 1.00 71.44 99 GLU A O 1
ATOM 787 N N . ALA A 1 100 ? -21.796 3.905 15.534 1.00 64.94 100 ALA A N 1
ATOM 788 C CA . ALA A 1 100 ? -21.364 3.786 16.926 1.00 64.94 100 ALA A CA 1
ATOM 789 C C . ALA A 1 100 ? -21.718 5.013 17.793 1.00 64.94 100 ALA A C 1
ATOM 791 O O . ALA A 1 100 ? -21.485 4.971 19.003 1.00 64.94 100 ALA A O 1
ATOM 792 N N . GLU A 1 101 ? -22.247 6.077 17.179 1.00 54.28 101 GLU A N 1
ATOM 793 C CA . GLU A 1 101 ? -22.791 7.289 17.819 1.00 54.28 101 GLU A CA 1
ATOM 794 C C . GLU A 1 101 ? -24.301 7.154 18.070 1.00 54.28 101 GLU A C 1
ATOM 796 O O . GLU A 1 101 ? -24.751 7.612 19.146 1.00 54.28 101 GLU A O 1
#